Protein AF-A0A0V1NDV1-F1 (afdb_monomer_lite)

Foldseek 3Di:
DPPPVVCVVFWDQDPNWIWGADDDPDPSGRQIATEDDPVCPVVLLVCLCPPPPNPVDDDVSSVVVNVSHHD

Secondary structure (DSSP, 8-state):
--SSTTGGGSEEEETTEEEEEPP-SSTTTT-EEEPPPGGGHHHHHHHHHH-TTS-S--HHHHHHHHHHHB-

pLDDT: mean 77.14, std 15.22, range [41.66, 95.56]

Structure (mmCIF, N/CA/C/O backbone):
data_AF-A0A0V1NDV1-F1
#
_entry.id   AF-A0A0V1NDV1-F1
#
loop_
_atom_site.group_PDB
_atom_site.id
_atom_site.type_symbol
_atom_site.label_atom_id
_atom_site.label_alt_id
_atom_site.label_comp_id
_atom_site.label_asym_id
_atom_site.label_entity_id
_atom_site.label_seq_id
_atom_site.pdbx_PDB_ins_code
_atom_site.Cartn_x
_atom_site.Cartn_y
_atom_site.Cartn_z
_atom_site.occupancy
_atom_site.B_iso_or_equiv
_atom_site.auth_seq_id
_atom_site.auth_comp_id
_atom_site.auth_asym_id
_atom_site.auth_atom_id
_atom_site.pdbx_PDB_model_num
ATOM 1 N N . MET A 1 1 ? 5.907 -13.019 27.620 1.00 41.66 1 MET A N 1
ATOM 2 C CA . MET A 1 1 ? 4.958 -12.273 26.760 1.00 41.66 1 MET A CA 1
ATOM 3 C C . MET A 1 1 ? 5.355 -10.793 26.683 1.00 41.66 1 MET A C 1
ATOM 5 O O . MET A 1 1 ? 4.772 -9.978 27.378 1.00 41.66 1 MET A O 1
ATOM 9 N N . HIS A 1 2 ? 6.380 -10.431 25.897 1.00 50.50 2 HIS A N 1
ATOM 10 C CA . HIS A 1 2 ? 6.959 -9.067 25.928 1.00 50.50 2 HIS A CA 1
ATOM 11 C C . HIS A 1 2 ? 7.392 -8.509 24.553 1.00 50.50 2 HIS A C 1
ATOM 13 O O . HIS A 1 2 ? 8.080 -7.495 24.481 1.00 50.50 2 HIS A O 1
ATOM 19 N N . VAL A 1 3 ? 6.987 -9.153 23.450 1.00 50.38 3 VAL A N 1
ATOM 20 C CA . VAL A 1 3 ? 7.378 -8.770 22.073 1.00 50.38 3 VAL A CA 1
ATOM 21 C C . VAL A 1 3 ? 6.295 -8.003 21.304 1.00 50.38 3 VAL A C 1
ATOM 23 O O . VAL A 1 3 ? 6.617 -7.267 20.377 1.00 50.38 3 VAL A O 1
ATOM 26 N N . LEU A 1 4 ? 5.024 -8.086 21.715 1.00 48.91 4 LEU A N 1
ATOM 27 C CA . LEU A 1 4 ? 3.918 -7.391 21.034 1.00 48.91 4 LEU A CA 1
ATOM 28 C C . LEU A 1 4 ? 3.862 -5.883 21.346 1.00 48.91 4 LEU A C 1
ATOM 30 O O . LEU A 1 4 ? 3.434 -5.091 20.512 1.00 48.91 4 LEU A O 1
ATOM 34 N N . TRP A 1 5 ? 4.359 -5.458 22.510 1.00 43.41 5 TRP A N 1
ATOM 35 C CA . TRP A 1 5 ? 4.285 -4.056 22.942 1.00 43.41 5 TRP A CA 1
ATOM 36 C C . TRP A 1 5 ? 5.343 -3.139 22.309 1.00 43.41 5 TRP A C 1
ATOM 38 O O . TRP A 1 5 ? 5.110 -1.939 22.196 1.00 43.41 5 TRP A O 1
ATOM 48 N N . GLN A 1 6 ? 6.467 -3.677 21.817 1.00 48.38 6 GLN A N 1
ATOM 49 C CA . GLN A 1 6 ? 7.487 -2.870 21.125 1.00 48.38 6 GLN A CA 1
ATOM 50 C C . GLN A 1 6 ? 7.077 -2.472 19.697 1.00 48.38 6 GLN A C 1
ATOM 52 O O . GLN A 1 6 ? 7.606 -1.501 19.153 1.00 48.38 6 GLN A O 1
ATOM 57 N N . GLN A 1 7 ? 6.110 -3.169 19.084 1.00 51.94 7 GLN A N 1
ATOM 58 C CA . GLN A 1 7 ? 5.596 -2.788 17.766 1.00 51.94 7 GLN A CA 1
ATOM 59 C C . GLN A 1 7 ? 4.671 -1.563 17.817 1.00 51.94 7 GLN A C 1
ATOM 61 O O . GLN A 1 7 ? 4.638 -0.800 16.856 1.00 51.94 7 GLN A O 1
ATOM 66 N N . ARG A 1 8 ? 3.988 -1.308 18.945 1.00 51.41 8 ARG A N 1
ATOM 67 C CA . ARG A 1 8 ? 3.007 -0.213 19.106 1.00 51.41 8 ARG A CA 1
ATOM 68 C C . ARG A 1 8 ? 3.554 1.208 18.905 1.00 51.41 8 ARG A C 1
ATOM 70 O O . ARG A 1 8 ? 2.766 2.137 18.845 1.00 51.41 8 ARG A O 1
ATOM 77 N N . ARG A 1 9 ? 4.872 1.400 18.780 1.00 58.69 9 ARG A N 1
ATOM 78 C CA . ARG A 1 9 ? 5.481 2.716 18.501 1.00 58.69 9 ARG A CA 1
ATOM 79 C C . ARG A 1 9 ? 5.667 3.040 17.016 1.00 58.69 9 ARG A C 1
ATOM 81 O O . ARG A 1 9 ? 6.184 4.101 16.706 1.00 58.69 9 ARG A O 1
ATOM 88 N N . ASN A 1 10 ? 5.343 2.121 16.105 1.00 70.50 10 ASN A N 1
ATOM 89 C CA . ASN A 1 10 ? 5.574 2.324 14.666 1.00 70.50 10 ASN A CA 1
ATOM 90 C C . ASN A 1 10 ? 4.305 2.220 13.825 1.00 70.50 10 ASN A C 1
ATOM 92 O O . ASN A 1 10 ? 4.422 2.321 12.612 1.00 70.50 10 ASN A O 1
ATOM 96 N N . TRP A 1 11 ? 3.144 2.009 14.447 1.00 81.44 11 TRP A N 1
ATOM 97 C CA . TRP A 1 11 ? 1.859 1.937 13.761 1.00 81.44 11 TRP A CA 1
ATOM 98 C C . TRP A 1 11 ? 1.051 3.196 14.052 1.00 81.44 11 TRP A C 1
ATOM 100 O O . TRP A 1 11 ? 1.005 3.638 15.200 1.00 81.44 11 TRP A O 1
ATOM 110 N N . LEU A 1 12 ? 0.441 3.760 13.020 1.00 86.81 12 LEU A N 1
ATOM 111 C CA . LEU A 1 12 ? -0.370 4.968 13.091 1.00 86.81 12 LEU A CA 1
ATOM 112 C C . LEU A 1 12 ? -1.682 4.710 12.356 1.00 86.81 12 LEU A C 1
ATOM 114 O O . LEU A 1 12 ? -1.676 4.087 11.302 1.00 86.81 12 LEU A O 1
ATOM 118 N N . GLU A 1 13 ? -2.790 5.171 12.915 1.00 88.50 13 GLU A N 1
ATOM 119 C CA . GLU A 1 13 ? -4.063 5.225 12.204 1.00 88.50 13 GLU A CA 1
ATOM 120 C C . GLU A 1 13 ? -4.245 6.640 11.645 1.00 88.50 13 GLU A C 1
ATOM 122 O O . GLU A 1 13 ? -4.082 7.616 12.375 1.00 88.50 13 GLU A O 1
ATOM 127 N N . GLU A 1 14 ? -4.525 6.750 10.350 1.00 88.44 14 GLU A N 1
ATOM 128 C CA . GLU A 1 14 ? -4.770 8.017 9.650 1.00 88.44 14 GLU A CA 1
ATOM 129 C C . GLU A 1 14 ? -5.693 7.722 8.465 1.00 88.44 14 GLU A C 1
ATOM 131 O O . GLU A 1 14 ? -5.450 6.773 7.717 1.00 88.44 14 GLU A O 1
ATOM 136 N N . ASP A 1 15 ? -6.786 8.480 8.345 1.00 90.69 15 ASP A N 1
ATOM 137 C CA . ASP A 1 15 ? -7.830 8.314 7.320 1.00 90.69 15 ASP A CA 1
ATOM 138 C C . ASP A 1 15 ? -8.453 6.904 7.252 1.00 90.69 15 ASP A C 1
ATOM 140 O O . ASP A 1 15 ? -8.794 6.398 6.184 1.00 90.69 15 ASP A O 1
ATOM 144 N N . GLY A 1 16 ? -8.588 6.233 8.403 1.00 89.06 16 GLY A N 1
ATOM 145 C CA . GLY A 1 16 ? -9.111 4.861 8.484 1.00 89.06 16 GLY A CA 1
ATOM 146 C C . GLY A 1 16 ? -8.141 3.790 7.970 1.00 89.06 16 GLY A C 1
ATOM 147 O O . GLY A 1 16 ? -8.515 2.625 7.830 1.00 89.06 16 GLY A O 1
ATOM 148 N N . LEU A 1 17 ? -6.891 4.168 7.696 1.00 91.19 17 LEU A N 1
ATOM 149 C CA . LEU A 1 17 ? -5.831 3.281 7.243 1.00 91.19 17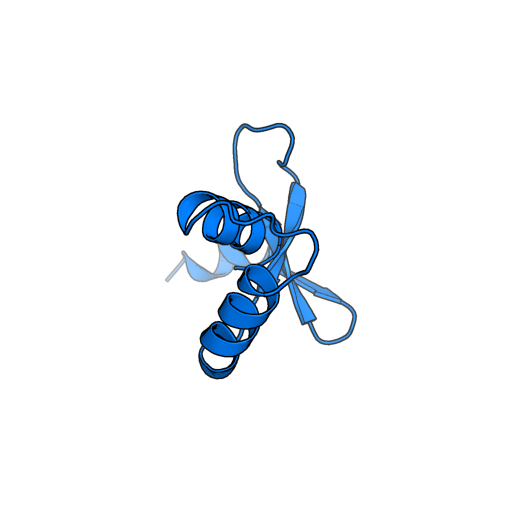 LEU A CA 1
ATOM 150 C C . LEU A 1 17 ? -4.802 3.073 8.350 1.00 91.19 17 LEU A C 1
ATOM 152 O O . LEU A 1 17 ? -4.481 3.980 9.117 1.00 91.19 17 LEU A O 1
ATOM 156 N N . ILE A 1 18 ? -4.249 1.863 8.401 1.00 92.00 18 ILE A N 1
ATOM 157 C CA . ILE A 1 18 ? -3.143 1.535 9.297 1.00 92.00 18 ILE A CA 1
ATOM 158 C C . ILE A 1 18 ? -1.839 1.762 8.540 1.00 92.00 18 ILE A C 1
ATOM 160 O O . ILE A 1 18 ? -1.571 1.121 7.525 1.00 92.00 18 ILE A O 1
ATOM 164 N N . TRP A 1 19 ? -1.004 2.637 9.073 1.00 90.69 19 TRP A N 1
ATOM 165 C CA . TRP A 1 19 ? 0.297 3.005 8.542 1.00 90.69 19 TRP A CA 1
ATOM 166 C C . TRP A 1 19 ? 1.411 2.456 9.409 1.00 90.69 19 TRP A C 1
ATOM 168 O O . TRP A 1 19 ? 1.258 2.324 10.623 1.00 90.69 19 TRP A O 1
ATOM 178 N N . ARG A 1 20 ? 2.576 2.226 8.806 1.00 88.31 20 ARG A N 1
ATOM 179 C CA . ARG A 1 20 ? 3.833 2.075 9.534 1.00 88.31 20 ARG A CA 1
ATOM 180 C C . ARG A 1 20 ? 4.957 2.893 8.940 1.00 88.31 20 ARG A C 1
ATOM 182 O O . ARG A 1 20 ? 4.994 3.109 7.734 1.00 88.31 20 ARG A O 1
ATOM 189 N N . TYR A 1 21 ? 5.933 3.241 9.765 1.00 85.12 21 TYR A N 1
ATOM 190 C CA . TYR A 1 21 ? 7.196 3.775 9.270 1.00 85.12 21 TYR A CA 1
ATOM 191 C C . TYR A 1 21 ? 8.113 2.644 8.798 1.00 85.12 21 TYR A C 1
ATOM 193 O O . TYR A 1 21 ? 8.334 1.657 9.511 1.00 85.12 21 TYR A O 1
ATOM 201 N N . ARG A 1 22 ? 8.653 2.777 7.583 1.00 80.38 22 ARG A N 1
ATOM 202 C CA . ARG A 1 22 ? 9.661 1.856 7.059 1.00 80.38 22 ARG A CA 1
ATOM 203 C C . ARG A 1 22 ? 10.930 1.951 7.908 1.00 80.38 22 ARG A C 1
ATOM 205 O O . ARG A 1 22 ? 11.452 3.038 8.139 1.00 80.38 22 ARG A O 1
ATOM 212 N N . ARG A 1 23 ? 11.445 0.792 8.322 1.00 73.69 23 ARG A N 1
ATOM 213 C CA . ARG A 1 23 ? 12.760 0.650 8.960 1.00 73.69 23 ARG A CA 1
ATOM 214 C C . ARG A 1 23 ? 13.773 0.213 7.896 1.00 73.69 23 ARG A C 1
ATOM 216 O O . ARG A 1 23 ? 13.527 -0.778 7.208 1.00 73.69 23 ARG A O 1
ATOM 223 N N . GLY A 1 24 ? 14.865 0.952 7.732 1.00 68.12 24 GLY A N 1
ATOM 224 C CA . GLY A 1 24 ? 15.923 0.709 6.740 1.00 68.12 24 GLY A CA 1
ATOM 225 C C . GLY A 1 24 ? 17.204 1.449 7.131 1.00 68.12 24 GLY A C 1
ATOM 226 O O . GLY A 1 24 ? 17.260 1.932 8.240 1.00 68.12 24 GLY A O 1
ATOM 227 N N . LEU A 1 25 ? 18.215 1.512 6.263 1.00 56.12 25 LEU A N 1
ATOM 228 C CA . LEU A 1 25 ? 19.402 2.395 6.385 1.00 56.12 25 LEU A CA 1
ATOM 229 C C . LEU A 1 25 ? 19.515 3.305 5.143 1.00 56.12 25 LEU A C 1
ATOM 231 O O . LEU A 1 25 ? 20.595 3.692 4.704 1.00 56.12 25 LEU A O 1
ATOM 235 N N . THR A 1 26 ? 18.392 3.505 4.458 1.00 62.91 26 THR A N 1
ATOM 236 C CA . THR A 1 26 ? 18.313 4.139 3.137 1.00 62.91 26 THR A CA 1
ATOM 237 C C . THR A 1 26 ? 17.629 5.490 3.265 1.00 62.91 26 THR A C 1
ATOM 239 O O . THR A 1 26 ? 16.836 5.665 4.177 1.00 62.91 26 THR A O 1
ATOM 242 N N . ALA A 1 27 ? 17.811 6.392 2.296 1.00 57.25 27 ALA A N 1
ATOM 243 C CA . ALA A 1 27 ? 17.145 7.704 2.266 1.00 57.25 27 ALA A CA 1
ATOM 244 C C . ALA A 1 27 ? 15.601 7.659 2.397 1.00 57.25 27 ALA A C 1
ATOM 246 O O . ALA A 1 27 ? 14.981 8.666 2.710 1.00 57.25 27 ALA A O 1
ATOM 247 N N . GLU A 1 28 ? 14.980 6.494 2.180 1.00 61.78 28 GLU A N 1
ATOM 248 C CA . GLU A 1 28 ? 13.554 6.220 2.413 1.00 61.78 28 GLU A CA 1
ATOM 249 C C . GLU A 1 28 ? 13.209 5.815 3.870 1.00 61.78 28 GLU A C 1
ATOM 251 O O . GLU A 1 28 ? 12.099 5.344 4.141 1.00 61.78 28 GLU A O 1
ATOM 256 N N . GLU A 1 29 ? 14.143 5.923 4.818 1.00 64.00 29 GLU A N 1
ATOM 257 C CA . GLU A 1 29 ? 13.855 5.786 6.248 1.00 64.00 29 GLU A CA 1
ATOM 258 C C . GLU A 1 29 ? 12.812 6.824 6.675 1.00 64.00 29 GLU A C 1
ATOM 260 O O . GLU A 1 29 ? 12.915 8.006 6.358 1.00 64.00 29 GLU A O 1
ATOM 265 N N . GLY A 1 30 ? 11.766 6.371 7.371 1.00 70.19 30 GLY A N 1
ATOM 266 C CA . GLY A 1 30 ? 10.651 7.240 7.758 1.00 70.19 30 GLY A CA 1
ATOM 267 C C . GLY A 1 30 ? 9.565 7.413 6.689 1.00 70.19 30 GLY A C 1
ATOM 268 O O . GLY A 1 30 ? 8.567 8.079 6.958 1.00 70.19 30 GLY A O 1
ATOM 269 N N . ALA A 1 31 ? 9.671 6.769 5.520 1.00 82.25 31 ALA A N 1
ATOM 270 C CA .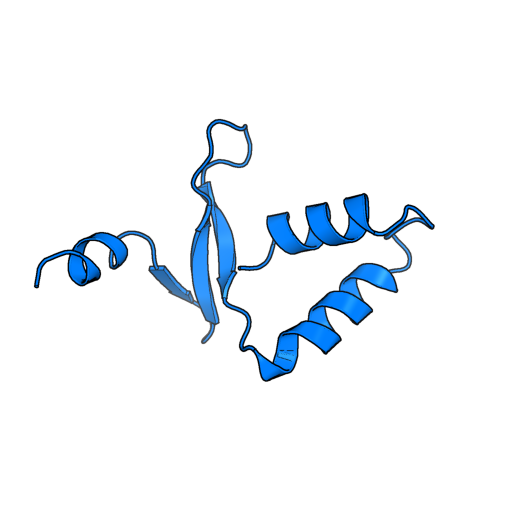 ALA A 1 31 ? 8.537 6.680 4.602 1.00 82.25 31 ALA A CA 1
ATOM 271 C C . ALA A 1 31 ? 7.387 5.877 5.240 1.00 82.25 31 ALA A C 1
ATOM 273 O O . ALA A 1 31 ? 7.602 4.794 5.802 1.00 82.25 31 ALA A O 1
ATOM 274 N N . LYS A 1 32 ? 6.161 6.407 5.153 1.00 87.19 32 LYS A N 1
ATOM 275 C CA . LYS A 1 32 ? 4.948 5.720 5.609 1.00 87.19 32 LYS A CA 1
ATOM 276 C C . LYS A 1 32 ? 4.537 4.651 4.593 1.00 87.19 32 LYS A C 1
ATOM 278 O O . LYS A 1 32 ? 4.487 4.912 3.394 1.00 87.19 32 LYS A O 1
ATOM 283 N N . GLN A 1 33 ? 4.206 3.463 5.085 1.00 90.81 33 GLN A N 1
ATOM 284 C CA . GLN A 1 33 ? 3.651 2.362 4.302 1.00 90.81 3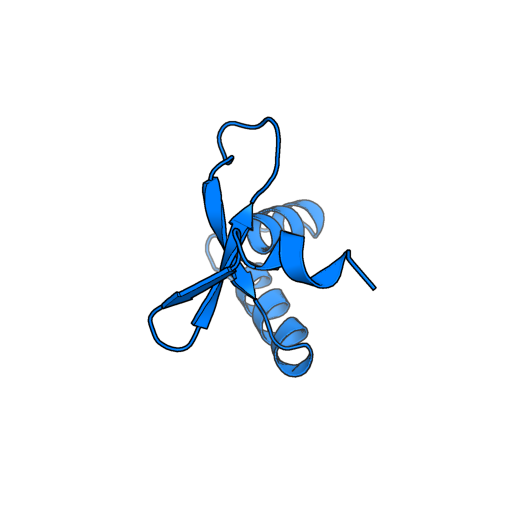3 GLN A CA 1
ATOM 285 C C . GLN A 1 33 ? 2.271 1.999 4.833 1.00 90.81 33 GLN A C 1
ATOM 287 O O . GLN A 1 33 ? 2.119 1.830 6.044 1.00 90.81 33 GLN A O 1
ATOM 292 N N . VAL A 1 34 ? 1.295 1.832 3.944 1.00 93.00 34 VAL A N 1
ATOM 293 C CA . VAL A 1 34 ? -0.037 1.348 4.323 1.00 93.00 34 VAL A CA 1
ATOM 294 C C . VAL A 1 34 ? -0.019 -0.160 4.512 1.00 93.00 34 VAL A C 1
ATOM 296 O O . VAL A 1 34 ? 0.574 -0.888 3.716 1.00 93.00 34 VAL A O 1
ATOM 299 N N . LEU A 1 35 ? -0.704 -0.637 5.540 1.00 92.19 35 LEU A N 1
ATOM 300 C CA . LEU A 1 35 ? -0.993 -2.047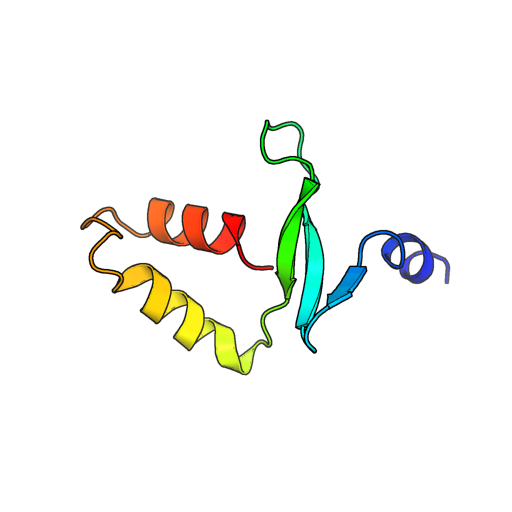 5.729 1.00 92.19 35 LEU A CA 1
ATOM 301 C C . LEU A 1 35 ? -2.083 -2.483 4.748 1.00 92.19 35 LEU A C 1
ATOM 303 O O . LEU A 1 35 ? -3.189 -1.943 4.769 1.00 92.19 35 LEU A O 1
ATOM 307 N N . VAL A 1 36 ? -1.799 -3.502 3.938 1.00 93.31 36 VAL A N 1
ATOM 308 C CA . VAL A 1 36 ? -2.777 -4.032 2.980 1.00 93.31 36 VAL A CA 1
ATOM 309 C C . VAL A 1 36 ? -3.401 -5.329 3.515 1.00 93.31 36 VAL A C 1
ATOM 311 O O . VAL A 1 36 ? -2.686 -6.321 3.726 1.00 93.31 36 VAL A O 1
ATOM 314 N N . PRO A 1 37 ? -4.736 -5.379 3.705 1.00 92.50 37 PRO A N 1
ATOM 315 C CA . PRO A 1 37 ? -5.450 -6.616 3.998 1.00 92.50 37 PRO A CA 1
ATOM 316 C C . PRO A 1 37 ? -5.121 -7.706 2.979 1.00 92.50 37 PRO A C 1
ATOM 318 O O . PRO A 1 37 ? -5.003 -7.444 1.784 1.00 92.50 37 PRO A O 1
ATOM 321 N N . ARG A 1 38 ? -5.004 -8.959 3.433 1.00 93.56 38 ARG A N 1
ATOM 322 C CA . ARG A 1 38 ? -4.624 -10.083 2.555 1.00 93.56 38 ARG A CA 1
ATOM 323 C C . ARG A 1 38 ? -5.521 -10.210 1.322 1.00 93.56 38 ARG A C 1
ATOM 325 O O . ARG A 1 38 ? -5.014 -10.541 0.258 1.00 93.56 38 ARG A O 1
ATOM 332 N N . THR A 1 39 ? -6.809 -9.916 1.476 1.00 95.56 39 THR A N 1
ATOM 333 C CA . THR A 1 39 ? -7.817 -9.940 0.410 1.00 95.56 39 THR A CA 1
ATOM 334 C C . THR A 1 39 ? -7.533 -8.938 -0.709 1.00 95.56 39 THR A C 1
ATOM 336 O O . THR A 1 39 ? -7.797 -9.249 -1.860 1.00 95.56 39 THR A O 1
ATOM 339 N N . LEU A 1 40 ? -6.921 -7.790 -0.398 1.00 94.06 40 LEU A N 1
ATOM 340 C CA . LEU A 1 40 ? -6.664 -6.705 -1.353 1.00 94.06 40 LEU A CA 1
ATOM 341 C C . LEU A 1 40 ? -5.279 -6.778 -2.013 1.00 94.06 40 LEU A C 1
ATOM 343 O O . LEU A 1 40 ? -4.955 -5.969 -2.879 1.00 94.06 40 LEU A O 1
ATOM 347 N N . ARG A 1 41 ? -4.427 -7.738 -1.628 1.00 92.69 41 ARG A N 1
ATOM 348 C CA . ARG A 1 41 ? -3.045 -7.819 -2.136 1.00 92.69 41 ARG A CA 1
ATOM 349 C C . ARG A 1 41 ? -2.981 -7.997 -3.649 1.00 92.69 41 ARG A C 1
ATOM 351 O O . ARG A 1 41 ? -2.141 -7.368 -4.284 1.00 92.69 41 ARG A O 1
ATOM 358 N N . ASN A 1 42 ? -3.856 -8.828 -4.212 1.00 92.19 42 ASN A N 1
ATOM 359 C CA . ASN A 1 42 ? -3.880 -9.081 -5.653 1.00 92.19 42 ASN A CA 1
ATOM 360 C C . ASN A 1 42 ? -4.285 -7.823 -6.427 1.00 92.19 42 ASN A C 1
ATOM 362 O O . ASN A 1 42 ? -3.638 -7.480 -7.409 1.00 92.19 42 ASN A O 1
ATOM 366 N N . GLU A 1 43 ? -5.290 -7.097 -5.939 1.00 92.00 43 GLU A N 1
ATOM 367 C CA . GLU A 1 43 ? -5.750 -5.844 -6.546 1.00 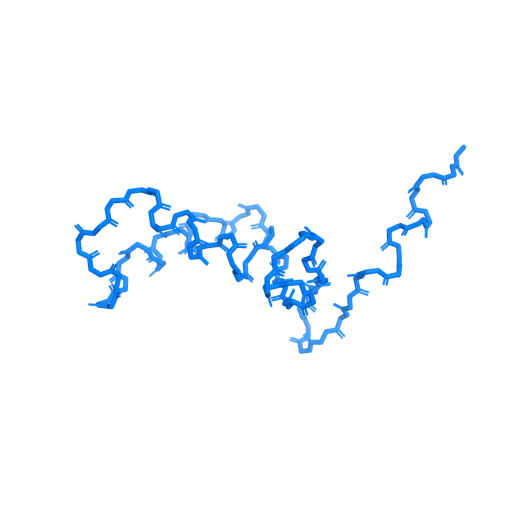92.00 43 GLU A CA 1
ATOM 368 C C . GLU A 1 43 ? -4.663 -4.764 -6.505 1.00 92.00 43 GLU A C 1
ATOM 370 O O . GLU A 1 43 ? -4.397 -4.104 -7.509 1.00 92.00 43 GLU A O 1
ATOM 375 N N . VAL A 1 44 ? -3.966 -4.630 -5.370 1.00 90.50 44 VAL A N 1
ATOM 376 C CA . VAL A 1 44 ? -2.837 -3.699 -5.229 1.00 90.50 44 VAL A CA 1
ATOM 377 C C . VAL A 1 44 ? -1.695 -4.066 -6.177 1.00 90.50 44 VAL A C 1
ATOM 379 O O . VAL A 1 44 ? -1.146 -3.189 -6.843 1.00 90.50 44 VAL A O 1
ATOM 382 N N . MET A 1 45 ? -1.339 -5.351 -6.265 1.00 88.75 45 MET A N 1
ATOM 383 C CA . MET A 1 45 ? -0.296 -5.824 -7.178 1.00 88.75 45 MET A CA 1
ATOM 384 C C . MET A 1 45 ? -0.656 -5.546 -8.639 1.00 88.75 45 MET A C 1
ATOM 386 O O . MET A 1 45 ? 0.175 -5.001 -9.365 1.00 88.75 45 MET A O 1
ATOM 390 N N . GLN A 1 46 ? -1.886 -5.866 -9.048 1.00 87.88 46 GLN A N 1
ATOM 391 C CA . GLN A 1 46 ? -2.365 -5.658 -10.413 1.00 87.88 46 GLN A CA 1
ATOM 392 C C . GLN A 1 46 ? -2.380 -4.168 -10.775 1.00 87.88 46 GLN A C 1
ATOM 394 O O . GLN A 1 46 ? -1.812 -3.771 -11.785 1.00 87.88 46 GLN A O 1
ATOM 399 N N . SER A 1 47 ? -2.921 -3.317 -9.900 1.00 87.00 47 SER A N 1
ATOM 400 C CA . SER A 1 47 ? -2.965 -1.863 -10.110 1.00 87.00 47 SER A CA 1
ATOM 401 C C . SER A 1 47 ? -1.569 -1.239 -10.254 1.00 87.00 47 SER A C 1
ATOM 403 O O . SER A 1 47 ? -1.328 -0.388 -11.114 1.00 87.00 47 SER A O 1
ATOM 405 N N . MET A 1 48 ? -0.606 -1.695 -9.447 1.00 84.06 48 MET A N 1
ATOM 406 C CA . MET A 1 48 ? 0.778 -1.212 -9.511 1.00 84.06 48 MET A CA 1
ATOM 407 C C . MET A 1 48 ? 1.540 -1.733 -10.732 1.00 84.06 48 MET A C 1
ATOM 409 O O . MET A 1 48 ? 2.479 -1.072 -11.182 1.00 84.06 48 MET A O 1
ATOM 413 N N . HIS A 1 49 ? 1.153 -2.897 -11.252 1.00 82.44 49 HIS A N 1
ATOM 414 C CA . HIS A 1 49 ? 1.686 -3.465 -12.483 1.00 82.44 49 HIS A CA 1
ATOM 415 C C . HIS A 1 49 ? 1.125 -2.756 -13.726 1.00 82.44 49 HIS A C 1
ATOM 417 O O . HIS A 1 49 ? 1.889 -2.378 -14.609 1.00 82.44 49 HIS A O 1
ATOM 423 N N . ASP A 1 50 ? -0.184 -2.502 -13.758 1.00 78.38 50 ASP A N 1
ATOM 424 C CA . ASP A 1 50 ? -0.898 -1.967 -14.926 1.00 78.38 50 ASP A CA 1
ATOM 425 C C . ASP A 1 50 ? -0.819 -0.441 -15.056 1.00 78.38 50 ASP A C 1
ATOM 427 O O . ASP A 1 50 ? -1.329 0.149 -16.013 1.00 78.38 50 ASP A O 1
ATOM 431 N N . SER A 1 51 ? -0.186 0.236 -14.094 1.00 69.12 51 SER A N 1
ATOM 432 C CA . SER A 1 51 ? -0.018 1.684 -14.143 1.00 69.12 51 SER A CA 1
ATOM 433 C C . SER A 1 51 ? 0.678 2.100 -15.444 1.00 69.12 51 SER A C 1
ATOM 435 O O . SER A 1 51 ? 1.757 1.619 -15.774 1.00 69.12 51 SER A O 1
ATOM 437 N N . ARG A 1 52 ? 0.117 3.081 -16.161 1.00 62.44 52 ARG A N 1
ATOM 438 C CA . ARG A 1 52 ? 0.688 3.643 -17.405 1.00 62.44 52 ARG A CA 1
ATOM 439 C C . ARG A 1 52 ? 2.129 4.163 -17.243 1.00 62.44 52 ARG A C 1
ATOM 441 O O . ARG A 1 52 ? 2.867 4.257 -18.218 1.00 62.44 52 ARG A O 1
ATOM 448 N N . TYR A 1 53 ? 2.528 4.470 -16.007 1.00 59.84 53 TYR A N 1
ATOM 449 C CA . TYR A 1 53 ? 3.871 4.913 -15.614 1.00 59.84 53 TYR A CA 1
ATOM 450 C C . TYR A 1 53 ? 4.715 3.795 -14.973 1.00 59.84 53 TYR A C 1
ATOM 452 O O . TYR A 1 53 ? 5.811 4.048 -14.462 1.00 59.84 53 TYR A O 1
ATOM 460 N N . ALA A 1 54 ? 4.217 2.554 -14.948 1.00 59.69 54 ALA A N 1
ATOM 461 C CA . ALA A 1 54 ? 4.979 1.372 -14.549 1.00 59.69 54 ALA A CA 1
ATOM 462 C C . ALA A 1 54 ? 6.223 1.210 -15.424 1.00 59.69 54 ALA A C 1
ATOM 464 O O . ALA A 1 54 ? 7.262 0.779 -14.929 1.00 59.69 54 ALA A O 1
ATOM 465 N N . GLY A 1 55 ? 6.133 1.632 -16.694 1.00 59.06 55 GLY A N 1
ATOM 466 C CA . GLY A 1 55 ? 7.028 1.157 -17.741 1.00 59.06 55 GLY A CA 1
ATOM 467 C C . GLY A 1 55 ? 6.864 -0.361 -17.883 1.00 59.06 55 GLY A C 1
ATOM 468 O O . GLY A 1 55 ? 6.500 -1.048 -16.935 1.00 59.06 55 GLY A O 1
ATOM 469 N N . HIS A 1 56 ? 7.124 -0.934 -19.051 1.00 61.38 56 HIS A N 1
ATOM 470 C CA . HIS A 1 56 ? 7.200 -2.396 -19.182 1.00 61.38 56 HIS A CA 1
ATOM 471 C C . HIS A 1 56 ? 8.475 -2.932 -18.509 1.00 61.38 56 HIS A C 1
ATOM 473 O O . HIS A 1 56 ? 9.349 -3.502 -19.155 1.00 61.38 56 HIS A O 1
ATOM 479 N N . VAL A 1 57 ? 8.637 -2.680 -17.213 1.00 61.31 57 VAL A N 1
ATOM 480 C CA . VAL A 1 57 ? 9.827 -3.019 -16.448 1.00 61.31 57 VAL A CA 1
ATOM 481 C C . VAL A 1 57 ? 9.383 -4.007 -15.387 1.00 61.31 57 VAL A C 1
ATOM 483 O O . VAL A 1 57 ? 8.578 -3.673 -14.528 1.00 61.31 57 VAL A O 1
ATOM 486 N N . GLY A 1 58 ? 9.844 -5.249 -15.541 1.00 70.25 58 GLY A N 1
ATOM 487 C CA . GLY A 1 58 ? 9.224 -6.440 -14.959 1.00 70.25 58 GLY A CA 1
ATOM 488 C C . GLY A 1 58 ? 9.137 -6.502 -13.430 1.00 70.25 58 GLY A C 1
ATOM 489 O O . GLY A 1 58 ? 9.413 -5.551 -12.702 1.00 70.25 58 GLY A O 1
ATOM 490 N N . GLU A 1 59 ? 8.804 -7.690 -12.932 1.00 76.00 59 GLU A N 1
ATOM 491 C CA . GLU A 1 59 ? 8.385 -7.986 -11.551 1.00 76.00 59 GLU A CA 1
ATOM 492 C C . GLU A 1 59 ? 9.200 -7.288 -10.448 1.00 76.00 59 GLU A C 1
ATOM 494 O O . GLU A 1 59 ? 8.644 -6.831 -9.450 1.00 76.00 59 GLU A O 1
ATOM 499 N N . ARG A 1 60 ? 10.523 -7.155 -10.618 1.00 77.88 60 ARG A N 1
ATOM 500 C CA . ARG A 1 60 ? 11.409 -6.502 -9.640 1.00 77.88 60 ARG A CA 1
ATOM 501 C C . ARG A 1 60 ? 11.060 -5.033 -9.399 1.00 77.88 60 ARG A C 1
ATOM 503 O O . ARG A 1 60 ? 11.124 -4.590 -8.254 1.00 77.88 60 ARG A O 1
ATOM 510 N N . GLN A 1 61 ? 10.690 -4.282 -10.436 1.00 79.75 61 GLN A N 1
ATOM 511 C CA . GLN A 1 61 ? 10.3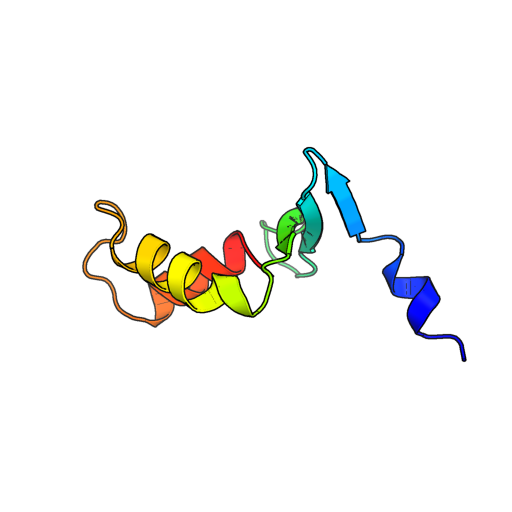14 -2.876 -10.272 1.00 79.75 61 GLN A CA 1
ATOM 512 C C . GLN A 1 61 ? 8.906 -2.733 -9.708 1.00 79.75 61 GLN A C 1
ATOM 514 O O . GLN A 1 61 ? 8.700 -1.907 -8.819 1.00 79.75 61 GLN A O 1
ATOM 519 N N . THR A 1 62 ? 7.963 -3.574 -10.138 1.00 82.12 62 THR A N 1
ATOM 520 C CA . THR A 1 62 ? 6.619 -3.635 -9.545 1.00 82.12 62 THR A CA 1
ATOM 521 C C . THR A 1 62 ? 6.708 -3.918 -8.047 1.00 82.12 62 THR A C 1
ATOM 523 O O . THR A 1 62 ? 6.139 -3.183 -7.240 1.00 82.12 62 THR A O 1
ATOM 526 N N . LEU A 1 63 ? 7.510 -4.908 -7.649 1.00 84.88 63 LEU A N 1
ATOM 527 C CA . LEU A 1 63 ? 7.733 -5.242 -6.244 1.00 84.88 63 LEU A CA 1
ATOM 528 C C . LEU A 1 63 ? 8.442 -4.125 -5.478 1.00 84.88 63 LEU A C 1
ATOM 530 O O . LEU A 1 63 ? 8.079 -3.868 -4.333 1.00 84.88 63 LEU A O 1
ATOM 534 N N . ALA A 1 64 ? 9.426 -3.448 -6.074 1.00 84.94 64 ALA A N 1
ATOM 535 C CA . ALA A 1 64 ? 10.084 -2.308 -5.437 1.00 84.94 64 ALA A CA 1
ATOM 536 C C . ALA A 1 64 ? 9.091 -1.165 -5.166 1.00 84.94 64 ALA A C 1
ATOM 538 O O . ALA A 1 64 ? 9.059 -0.626 -4.061 1.00 84.94 64 ALA A O 1
ATOM 539 N N . ARG A 1 65 ? 8.220 -0.849 -6.132 1.00 84.00 65 ARG A N 1
ATOM 540 C CA . ARG A 1 65 ? 7.182 0.184 -5.989 1.00 84.00 65 ARG A CA 1
ATOM 541 C C . ARG A 1 65 ? 6.134 -0.194 -4.948 1.00 84.00 65 ARG A C 1
ATOM 543 O O . ARG A 1 65 ? 5.778 0.636 -4.115 1.00 84.00 65 ARG A O 1
ATOM 550 N N . VAL A 1 66 ? 5.673 -1.446 -4.962 1.00 88.69 66 VAL A N 1
ATOM 551 C CA . VAL A 1 66 ? 4.733 -1.963 -3.959 1.00 88.69 66 VAL A CA 1
ATOM 552 C C . VAL A 1 66 ? 5.361 -1.877 -2.573 1.00 88.69 66 VAL A C 1
ATOM 554 O O . VAL A 1 66 ? 4.767 -1.295 -1.675 1.00 88.69 66 VAL A O 1
ATOM 557 N N . ARG A 1 67 ? 6.602 -2.345 -2.409 1.00 87.94 67 ARG A N 1
ATOM 558 C CA . ARG A 1 67 ? 7.332 -2.285 -1.134 1.00 87.94 67 ARG A CA 1
ATOM 559 C C . ARG A 1 67 ? 7.703 -0.871 -0.701 1.00 87.94 67 ARG A C 1
ATOM 561 O O . ARG A 1 67 ? 8.024 -0.694 0.464 1.00 87.94 67 ARG A O 1
ATOM 568 N N . SER A 1 68 ? 7.685 0.124 -1.580 1.00 85.81 68 SER A N 1
ATOM 569 C CA . SER A 1 68 ? 7.877 1.523 -1.180 1.00 85.81 68 SER A CA 1
ATOM 570 C C . SER A 1 68 ? 6.615 2.085 -0.502 1.00 85.81 68 SER A C 1
ATOM 572 O O . SER A 1 68 ? 6.723 2.864 0.438 1.00 85.81 68 SER A O 1
ATOM 574 N N . ARG A 1 69 ? 5.416 1.626 -0.899 1.00 89.00 69 ARG A N 1
ATOM 575 C CA . ARG A 1 69 ? 4.125 2.210 -0.474 1.00 89.00 69 ARG A CA 1
ATOM 576 C C . ARG A 1 69 ? 3.298 1.344 0.475 1.00 89.00 69 ARG A C 1
ATOM 578 O O . ARG A 1 69 ? 2.490 1.868 1.237 1.00 89.00 69 ARG A O 1
ATOM 585 N N . PHE A 1 70 ? 3.487 0.031 0.429 1.00 91.25 70 PHE A N 1
ATOM 586 C CA . PHE A 1 70 ? 2.626 -0.951 1.079 1.00 91.25 70 PHE A CA 1
ATOM 587 C C . PHE A 1 70 ? 3.430 -1.935 1.935 1.00 91.25 70 PHE A C 1
ATOM 589 O O . PHE A 1 70 ? 4.592 -2.236 1.638 1.00 91.25 70 PHE A O 1
ATOM 596 N N . TYR A 1 71 ? 2.783 -2.445 2.984 1.00 88.94 71 TYR A N 1
ATOM 597 C CA . TYR A 1 71 ? 3.259 -3.516 3.856 1.00 88.94 71 TYR A CA 1
ATOM 598 C C . TYR A 1 71 ? 2.298 -4.710 3.877 1.00 88.94 71 TYR A C 1
ATOM 600 O O . TYR A 1 71 ? 1.068 -4.494 3.996 1.00 88.94 71 TYR A O 1
#

Sequence (71 aa):
MHVLWQQRRNWLEEDGLIWRYRRGLTAEEGAKQVLVPRTLRNEVMQSMHDSRYAGHVGERQTLARVRSRFY

Radius of gyration: 14.17 Å; chains: 1; bounding box: 28×21×46 Å